Protein AF-A0A534XVH3-F1 (afdb_monomer_lite)

pLDDT: mean 83.07, std 16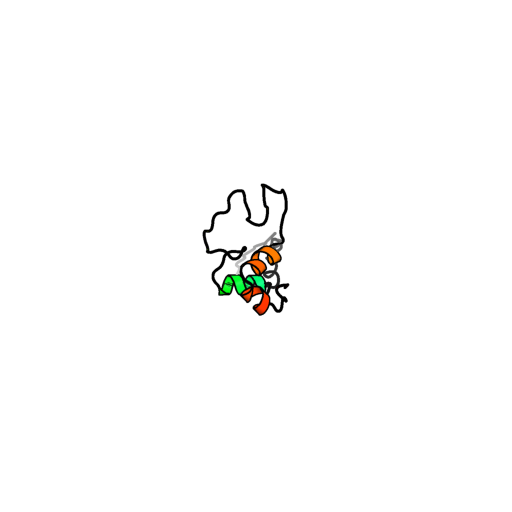.98, range [42.97, 97.94]

Radius of gyration: 25.29 Å; chains: 1; bounding box: 70×67×37 Å

Foldseek 3Di:
DDDDDDDDDDDDPDPPPPPPPDPDPQALLNVVCVVVCHDLQRHHPPDDDPPPDPQADPVVRDGDDSCLSNCVVCVVSCVSRVHPSDD

Secondary structure (DSSP, 8-state):
-------------------PPPP----HHHHHHHHTT--TTSSPTT---TTS-TTEETTTTEE--HHHHHHHH-HHHHHHTT-----

Structure (mmCIF, N/CA/C/O backbone):
data_AF-A0A534XVH3-F1
#
_entry.id   AF-A0A534XVH3-F1
#
loop_
_atom_site.group_PDB
_atom_site.id
_atom_site.type_symbol
_atom_site.label_atom_id
_atom_site.label_alt_id
_atom_site.label_comp_id
_atom_site.label_asym_id
_atom_site.label_entity_id
_atom_site.label_seq_id
_atom_site.pdbx_PDB_ins_code
_atom_site.Cartn_x
_atom_site.Cartn_y
_atom_site.Cartn_z
_atom_site.occupancy
_atom_site.B_iso_or_equiv
_atom_site.auth_seq_id
_atom_site.auth_comp_id
_atom_site.auth_asym_id
_atom_site.auth_atom_id
_atom_site.pdbx_PDB_model_num
ATOM 1 N N . MET A 1 1 ? 56.088 46.419 -21.346 1.00 42.97 1 MET A N 1
ATOM 2 C CA . MET A 1 1 ? 55.084 47.501 -21.337 1.00 42.97 1 MET A CA 1
ATOM 3 C C . MET A 1 1 ? 53.787 46.931 -20.781 1.00 42.97 1 MET A C 1
ATOM 5 O O . MET A 1 1 ? 53.223 46.011 -21.350 1.00 42.97 1 MET A O 1
ATOM 9 N N . THR A 1 2 ? 53.477 47.407 -19.580 1.00 53.38 2 THR A N 1
ATOM 10 C CA . THR A 1 2 ? 52.305 47.265 -18.698 1.00 53.38 2 THR A CA 1
ATOM 11 C C . THR A 1 2 ? 50.974 46.862 -19.330 1.00 53.38 2 THR A C 1
ATOM 13 O O . THR A 1 2 ? 50.545 47.551 -20.248 1.00 53.38 2 THR A O 1
ATOM 16 N N . ARG A 1 3 ? 50.253 45.914 -18.695 1.00 55.50 3 ARG A N 1
ATOM 17 C CA . ARG A 1 3 ? 48.840 46.077 -18.272 1.00 55.50 3 ARG A CA 1
ATOM 18 C C . ARG A 1 3 ? 48.495 45.200 -17.057 1.00 55.50 3 ARG A C 1
ATOM 20 O O . ARG A 1 3 ? 48.635 43.985 -17.091 1.00 55.50 3 ARG A O 1
ATOM 27 N N . TRP A 1 4 ? 48.053 45.874 -15.997 1.00 57.06 4 TRP A N 1
ATOM 28 C CA . TRP A 1 4 ? 47.401 45.344 -14.802 1.00 57.06 4 TRP A CA 1
ATOM 29 C C . TRP A 1 4 ? 46.049 44.685 -15.110 1.00 57.06 4 TRP A C 1
ATOM 31 O O . TRP A 1 4 ? 45.312 45.187 -15.955 1.00 57.06 4 TRP A O 1
ATOM 41 N N . ALA A 1 5 ? 45.679 43.668 -14.327 1.00 60.44 5 ALA A N 1
ATOM 42 C CA . ALA A 1 5 ? 44.285 43.391 -13.978 1.00 60.44 5 ALA A CA 1
ATOM 43 C C . ALA A 1 5 ? 44.222 42.674 -12.619 1.00 60.44 5 ALA A C 1
ATOM 45 O O . ALA A 1 5 ? 44.486 41.482 -12.488 1.00 60.44 5 ALA A O 1
ATOM 46 N N . THR A 1 6 ? 43.916 43.465 -11.600 1.00 68.69 6 THR A N 1
ATOM 47 C CA . THR A 1 6 ? 43.429 43.092 -10.272 1.00 68.69 6 THR A CA 1
ATOM 48 C C . THR A 1 6 ? 42.155 42.256 -10.382 1.00 68.69 6 THR A C 1
ATOM 50 O O . THR A 1 6 ? 41.294 42.632 -11.167 1.00 68.69 6 THR A O 1
ATOM 53 N N . LEU A 1 7 ? 41.959 41.239 -9.534 1.00 61.03 7 LEU A N 1
ATOM 54 C CA . LEU A 1 7 ? 40.649 40.985 -8.912 1.00 61.03 7 LEU A CA 1
ATOM 55 C C . LEU A 1 7 ? 40.760 39.996 -7.742 1.00 61.03 7 LEU A C 1
ATOM 57 O O . LEU A 1 7 ? 41.050 38.815 -7.915 1.00 61.03 7 LEU A O 1
ATOM 61 N N . LEU A 1 8 ? 40.504 40.523 -6.539 1.00 67.06 8 LEU A N 1
ATOM 62 C CA . LEU A 1 8 ? 40.045 39.762 -5.381 1.00 67.06 8 LEU A CA 1
ATOM 63 C C . LEU A 1 8 ? 38.750 39.026 -5.754 1.00 67.06 8 LEU A C 1
ATOM 65 O O . LEU A 1 8 ? 37.802 39.666 -6.204 1.00 67.06 8 LEU A O 1
ATOM 69 N N . ALA A 1 9 ? 38.665 37.734 -5.447 1.00 60.19 9 ALA A N 1
ATOM 70 C CA . ALA A 1 9 ? 37.390 37.052 -5.262 1.00 60.19 9 ALA A CA 1
ATOM 71 C C . ALA A 1 9 ? 37.281 36.633 -3.791 1.00 60.19 9 ALA A C 1
ATOM 73 O O . ALA A 1 9 ? 37.796 35.603 -3.361 1.00 60.19 9 ALA A O 1
ATOM 74 N N . LEU A 1 10 ? 36.655 37.519 -3.018 1.00 58.09 10 LEU A N 1
ATOM 75 C CA . LEU A 1 10 ? 36.083 37.240 -1.708 1.00 58.09 10 LEU A CA 1
ATOM 76 C C . LEU A 1 10 ? 34.910 36.250 -1.839 1.00 58.09 10 LEU A C 1
ATOM 78 O O . LEU A 1 10 ? 34.121 36.350 -2.771 1.00 58.09 10 LEU A O 1
ATOM 82 N N . LEU A 1 11 ? 34.764 35.410 -0.810 1.00 60.75 11 LEU A N 1
ATOM 83 C CA . LEU A 1 11 ? 33.497 34.887 -0.276 1.00 60.75 11 LEU A CA 1
ATOM 84 C C . LEU A 1 11 ? 32.591 34.095 -1.234 1.00 60.75 11 LEU A C 1
ATOM 86 O O . LEU A 1 11 ? 31.645 34.625 -1.805 1.00 60.75 11 LEU A O 1
ATOM 90 N N . ALA A 1 12 ? 32.754 32.775 -1.220 1.00 61.47 12 ALA A N 1
ATOM 91 C CA . ALA A 1 12 ? 31.616 31.861 -1.224 1.00 61.47 12 ALA A CA 1
ATOM 92 C C . ALA A 1 12 ? 32.055 30.549 -0.566 1.00 61.47 12 ALA A C 1
ATOM 94 O O . ALA A 1 12 ? 32.668 29.698 -1.207 1.00 61.47 12 ALA A O 1
ATOM 95 N N . ALA A 1 13 ? 31.763 30.378 0.726 1.00 61.94 13 ALA A N 1
ATOM 96 C CA . ALA A 1 13 ? 31.639 29.024 1.247 1.00 61.94 13 ALA A CA 1
ATOM 97 C C . ALA A 1 13 ? 30.523 28.375 0.415 1.00 61.94 13 ALA A C 1
ATOM 99 O O . ALA A 1 13 ? 29.416 28.925 0.409 1.00 61.94 13 ALA A O 1
ATOM 100 N N . PRO A 1 14 ? 30.783 27.297 -0.349 1.00 59.69 14 PRO A N 1
ATOM 101 C CA . PRO A 1 14 ? 29.703 26.633 -1.051 1.00 59.69 14 PRO A CA 1
ATOM 102 C C . PRO A 1 14 ? 28.685 26.248 0.017 1.00 59.69 14 PRO A C 1
ATOM 104 O O . PRO A 1 14 ? 29.053 25.630 1.021 1.00 59.69 14 PRO A O 1
ATOM 107 N N . CYS A 1 15 ? 27.427 26.671 -0.157 1.00 58.72 15 CYS A N 1
ATOM 108 C CA . CYS A 1 15 ? 26.329 26.095 0.605 1.00 58.72 15 CYS A CA 1
ATOM 109 C C . CYS A 1 15 ? 26.541 24.589 0.550 1.00 58.72 15 CYS A C 1
ATOM 111 O O . CYS A 1 15 ? 26.631 24.021 -0.540 1.00 58.72 15 CYS A O 1
ATOM 113 N N . ARG A 1 16 ? 26.750 23.990 1.724 1.00 66.31 16 ARG A N 1
ATOM 114 C CA . ARG A 1 16 ? 26.931 22.558 1.902 1.00 66.31 16 ARG A CA 1
ATOM 115 C C . ARG A 1 16 ? 25.828 21.907 1.079 1.00 66.31 16 ARG A C 1
ATOM 117 O O . ARG A 1 16 ? 24.659 22.130 1.372 1.00 66.31 16 ARG A O 1
ATOM 124 N N . GLN A 1 17 ? 26.204 21.251 -0.020 1.00 64.19 17 GLN A N 1
ATOM 125 C CA . GLN A 1 17 ? 25.249 20.583 -0.890 1.00 64.19 17 GLN A CA 1
ATOM 126 C C . GLN A 1 17 ? 24.469 19.647 0.029 1.00 64.19 17 GLN A C 1
ATOM 128 O O . GLN A 1 17 ? 25.062 18.744 0.625 1.00 64.19 17 GLN A O 1
ATOM 133 N N . GLU A 1 18 ? 23.185 19.930 0.231 1.00 63.84 18 GLU A N 1
ATOM 134 C CA . GLU A 1 18 ? 22.294 19.032 0.943 1.00 63.84 18 GLU A CA 1
ATOM 135 C C . GLU A 1 18 ? 22.189 17.807 0.040 1.00 63.84 18 GLU A C 1
ATOM 137 O O . GLU A 1 18 ? 21.467 17.802 -0.957 1.00 63.84 18 GLU A O 1
ATOM 142 N N . ALA A 1 19 ? 23.057 16.826 0.287 1.00 64.25 19 ALA A N 1
ATOM 143 C CA . ALA A 1 19 ? 23.059 15.590 -0.459 1.00 64.25 19 ALA A CA 1
ATOM 144 C C . ALA A 1 19 ? 21.683 14.974 -0.243 1.00 64.25 19 ALA A C 1
ATOM 146 O O . ALA A 1 19 ? 21.335 14.614 0.882 1.00 64.25 19 ALA A O 1
ATOM 147 N N . THR A 1 20 ? 20.890 14.890 -1.311 1.00 64.88 20 THR A N 1
ATOM 148 C CA . THR A 1 20 ? 19.696 14.057 -1.308 1.00 64.88 20 THR A CA 1
ATOM 149 C C . THR A 1 20 ? 20.170 12.684 -0.848 1.00 64.88 20 THR A C 1
ATOM 151 O O . THR A 1 20 ? 21.078 12.139 -1.491 1.00 64.88 20 THR A O 1
ATOM 154 N N . PRO A 1 21 ? 19.678 12.155 0.289 1.00 61.25 21 PRO A N 1
ATOM 155 C CA . PRO A 1 21 ? 20.069 10.820 0.690 1.00 61.25 21 PRO A CA 1
ATOM 156 C C . PRO A 1 21 ? 19.794 9.910 -0.510 1.00 61.25 21 PRO A C 1
ATOM 158 O O . PRO A 1 21 ? 18.758 10.087 -1.167 1.00 61.25 21 PRO A O 1
ATOM 161 N N . PRO A 1 22 ? 20.726 9.003 -0.861 1.00 59.19 22 PRO A N 1
ATOM 162 C CA . PRO A 1 22 ? 20.454 8.026 -1.905 1.00 59.19 22 PRO A CA 1
ATOM 163 C C . PRO A 1 22 ? 19.094 7.397 -1.596 1.00 59.19 22 PRO A C 1
ATOM 165 O O . PRO A 1 22 ? 18.793 7.231 -0.405 1.00 59.19 22 PRO A O 1
ATOM 168 N N . PRO A 1 23 ? 18.257 7.115 -2.616 1.00 59.94 23 PRO A N 1
ATOM 169 C CA . PRO A 1 23 ? 16.942 6.537 -2.381 1.00 59.94 23 PRO A CA 1
ATOM 170 C C . PRO A 1 23 ? 17.135 5.387 -1.401 1.00 59.94 23 PRO A C 1
ATOM 172 O O . PRO A 1 23 ? 17.973 4.512 -1.647 1.00 59.94 23 PRO A O 1
ATOM 175 N N . ALA A 1 24 ? 16.477 5.485 -0.239 1.00 60.25 24 ALA A N 1
ATOM 176 C CA . ALA A 1 24 ? 16.548 4.458 0.788 1.00 60.25 24 ALA A CA 1
ATOM 177 C C . ALA A 1 24 ? 16.406 3.117 0.076 1.00 60.25 24 ALA A C 1
ATOM 179 O O . ALA A 1 24 ? 15.521 3.005 -0.774 1.00 60.25 24 ALA A O 1
ATOM 180 N N . ALA A 1 25 ? 17.334 2.185 0.330 1.00 61.88 25 ALA A N 1
ATOM 181 C CA . ALA A 1 25 ? 17.424 0.927 -0.405 1.00 61.88 25 ALA A CA 1
ATOM 182 C C . ALA A 1 25 ? 16.012 0.386 -0.660 1.00 61.88 25 ALA A C 1
ATOM 184 O O . ALA A 1 25 ? 15.286 0.095 0.291 1.00 61.88 25 ALA A O 1
ATOM 185 N N . GLU A 1 26 ? 15.598 0.378 -1.930 1.00 76.75 26 GLU A N 1
ATOM 186 C CA . GLU A 1 26 ? 14.197 0.171 -2.285 1.00 76.75 26 GLU A CA 1
ATOM 187 C C . GLU A 1 26 ? 13.744 -1.181 -1.725 1.00 76.75 26 GLU A C 1
ATOM 189 O O . GLU A 1 26 ? 14.436 -2.197 -1.888 1.00 76.75 26 GLU A O 1
ATOM 194 N N . SER A 1 27 ? 12.614 -1.212 -1.018 1.00 92.56 27 SER A N 1
ATOM 195 C CA . SER A 1 27 ? 12.132 -2.465 -0.441 1.00 92.56 27 SER A CA 1
ATOM 196 C C . SER A 1 27 ? 11.703 -3.426 -1.557 1.00 92.56 27 SER A C 1
ATOM 198 O O . SER A 1 27 ? 11.390 -3.016 -2.677 1.00 92.56 27 SER A O 1
ATOM 200 N N . CYS A 1 28 ? 11.681 -4.735 -1.281 1.00 95.56 28 CYS A N 1
ATOM 201 C CA . CYS A 1 28 ? 11.124 -5.683 -2.250 1.00 95.56 28 CYS A CA 1
ATOM 202 C C . CYS A 1 28 ? 9.671 -5.339 -2.608 1.00 95.56 28 CYS A C 1
ATOM 204 O O . CYS A 1 28 ? 9.299 -5.383 -3.779 1.00 95.56 28 CYS A O 1
ATOM 206 N N . LEU A 1 29 ? 8.885 -4.959 -1.600 1.00 95.94 29 LEU A N 1
ATOM 207 C CA . LEU A 1 29 ? 7.495 -4.557 -1.753 1.00 95.94 29 LEU A CA 1
ATOM 2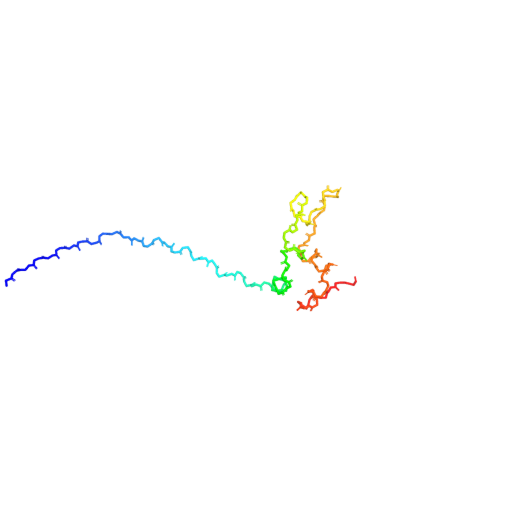08 C C . LEU A 1 29 ? 7.364 -3.388 -2.736 1.00 95.94 29 LEU A C 1
ATOM 210 O O . LEU A 1 29 ? 6.587 -3.479 -3.682 1.00 95.94 29 LEU A O 1
ATOM 214 N N . ASP A 1 30 ? 8.159 -2.332 -2.563 1.00 96.44 30 ASP A N 1
ATOM 215 C CA . ASP A 1 30 ? 8.064 -1.140 -3.412 1.00 96.44 30 ASP A CA 1
ATOM 216 C C . ASP A 1 30 ? 8.467 -1.442 -4.861 1.00 96.44 30 ASP A C 1
ATOM 218 O O . ASP A 1 30 ? 7.747 -1.047 -5.780 1.00 96.44 30 ASP A O 1
ATOM 222 N N . ARG A 1 31 ? 9.499 -2.276 -5.073 1.00 96.94 31 ARG A N 1
ATOM 223 C CA . ARG A 1 31 ? 9.847 -2.767 -6.418 1.00 96.94 31 ARG A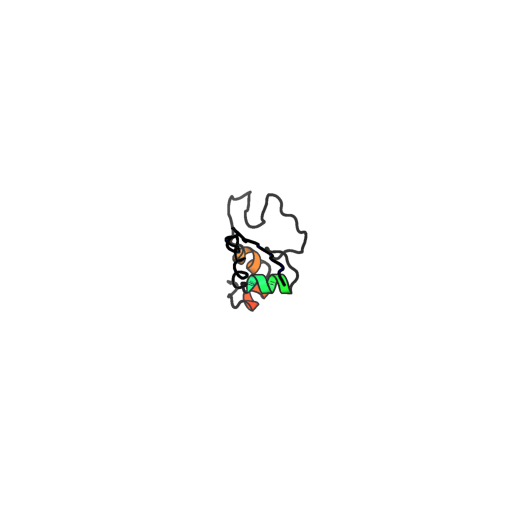 CA 1
ATOM 224 C C . ARG A 1 31 ? 8.698 -3.522 -7.079 1.00 96.94 31 ARG A C 1
ATOM 226 O O . ARG A 1 31 ? 8.458 -3.359 -8.272 1.00 96.94 31 ARG A O 1
ATOM 233 N N . GLN A 1 32 ? 8.000 -4.374 -6.328 1.00 97.75 32 GLN A N 1
ATOM 234 C CA . GLN A 1 32 ? 6.881 -5.156 -6.857 1.00 97.75 32 GLN A CA 1
ATOM 235 C C . GLN A 1 32 ? 5.671 -4.279 -7.191 1.00 97.75 32 GLN A C 1
ATOM 237 O O . GLN A 1 32 ? 5.042 -4.482 -8.230 1.00 97.75 32 GLN A O 1
ATOM 242 N N . LEU A 1 33 ? 5.361 -3.289 -6.350 1.00 97.75 33 LEU A N 1
ATOM 243 C CA . LEU A 1 33 ? 4.303 -2.313 -6.623 1.00 97.75 33 LEU A CA 1
ATOM 244 C C . LEU A 1 33 ? 4.618 -1.505 -7.884 1.00 97.75 33 LEU A C 1
ATOM 246 O O . LEU A 1 33 ? 3.775 -1.413 -8.778 1.00 97.75 33 LEU A O 1
ATOM 250 N N . ALA A 1 34 ? 5.849 -0.999 -7.994 1.00 97.12 34 ALA A N 1
ATOM 251 C CA . ALA A 1 34 ? 6.308 -0.246 -9.155 1.00 97.12 34 ALA A CA 1
ATOM 252 C C . ALA A 1 34 ? 6.264 -1.091 -10.438 1.00 97.12 34 ALA A C 1
ATOM 254 O O . ALA A 1 34 ? 5.714 -0.650 -11.447 1.00 97.12 34 ALA A O 1
ATOM 255 N N . ALA A 1 35 ? 6.757 -2.334 -10.392 1.00 97.19 35 ALA A N 1
ATOM 256 C CA . ALA A 1 35 ? 6.731 -3.256 -11.530 1.00 97.19 35 ALA A CA 1
ATOM 257 C C . ALA A 1 35 ? 5.307 -3.579 -12.016 1.00 97.19 35 ALA A C 1
ATOM 259 O O . ALA A 1 35 ? 5.107 -3.878 -13.193 1.00 97.19 35 ALA A O 1
ATOM 260 N N . LYS A 1 36 ? 4.314 -3.511 -11.122 1.00 97.25 36 LYS A N 1
ATOM 261 C CA . LYS A 1 36 ? 2.894 -3.738 -11.429 1.00 97.25 36 LYS A CA 1
ATOM 262 C C . LYS A 1 36 ? 2.130 -2.453 -11.766 1.00 97.25 36 LYS A C 1
ATOM 264 O O . LYS A 1 36 ? 0.949 -2.535 -12.090 1.00 97.25 36 LYS A O 1
ATOM 269 N N . GLY A 1 37 ? 2.771 -1.285 -11.692 1.00 97.62 37 GLY A N 1
ATOM 270 C CA . GLY A 1 37 ? 2.115 0.007 -11.903 1.00 97.62 37 GLY A CA 1
ATOM 271 C C . GLY A 1 37 ? 1.062 0.335 -10.840 1.00 97.62 37 GLY A C 1
ATOM 272 O O . GLY A 1 37 ? 0.078 1.007 -11.144 1.00 97.62 37 GLY A O 1
ATOM 273 N N . LEU A 1 38 ? 1.240 -0.168 -9.617 1.00 97.94 38 LEU A N 1
ATOM 274 C CA . LEU A 1 38 ? 0.337 0.058 -8.490 1.00 97.94 38 LEU A CA 1
ATOM 275 C C . LEU A 1 38 ? 0.783 1.271 -7.672 1.00 97.94 38 LEU A C 1
ATOM 277 O O . LEU A 1 38 ? 1.949 1.667 -7.676 1.00 97.94 38 LEU A O 1
ATOM 281 N N . ASN A 1 39 ? -0.161 1.859 -6.946 1.00 97.12 39 ASN A N 1
ATOM 282 C CA . ASN A 1 39 ? 0.123 2.936 -6.010 1.00 97.12 39 ASN A CA 1
ATOM 283 C C . ASN A 1 39 ? 0.796 2.396 -4.719 1.00 97.12 39 ASN A C 1
ATOM 285 O O . ASN A 1 39 ? 0.909 1.179 -4.540 1.00 97.12 39 ASN A O 1
ATOM 289 N N . PRO A 1 40 ? 1.215 3.269 -3.780 1.00 96.31 40 PRO A N 1
ATOM 290 C CA . PRO A 1 40 ? 1.926 2.858 -2.561 1.00 96.31 40 PRO A CA 1
ATOM 291 C C . PRO A 1 40 ? 1.187 1.870 -1.641 1.00 96.31 40 PRO A C 1
ATOM 293 O O . PRO A 1 40 ? 1.814 1.297 -0.747 1.00 96.31 40 PRO A O 1
ATOM 296 N N . PHE A 1 41 ? -0.119 1.683 -1.842 1.00 97.06 41 PHE A N 1
ATOM 297 C CA . PHE A 1 41 ? -1.007 0.812 -1.072 1.00 97.06 41 PHE A CA 1
ATOM 298 C C . PHE A 1 41 ? -1.521 -0.399 -1.872 1.00 97.06 41 PHE A C 1
ATOM 300 O O . PHE A 1 41 ? -2.359 -1.145 -1.366 1.00 97.06 41 PHE A O 1
ATOM 307 N N . GLY A 1 42 ? -1.014 -0.626 -3.090 1.00 96.88 42 GLY A N 1
ATOM 308 C CA . GLY A 1 42 ? -1.390 -1.771 -3.929 1.00 96.88 42 GLY A CA 1
ATOM 309 C C . GLY A 1 42 ? -2.597 -1.546 -4.840 1.00 96.88 42 GLY A C 1
ATOM 310 O O . GLY A 1 42 ? -2.904 -2.405 -5.655 1.00 96.88 42 GLY A O 1
ATOM 311 N N . ASP A 1 43 ? -3.255 -0.391 -4.778 1.00 97.56 43 ASP A N 1
ATOM 312 C CA . ASP A 1 43 ? -4.420 -0.111 -5.625 1.00 97.56 43 ASP A CA 1
ATOM 313 C C . ASP A 1 43 ? -4.013 0.576 -6.947 1.00 97.56 43 ASP A C 1
ATOM 315 O O . ASP A 1 43 ? -2.879 1.058 -7.079 1.00 97.56 43 ASP A O 1
ATOM 319 N N . PRO A 1 44 ? -4.906 0.661 -7.954 1.00 97.88 44 PRO A N 1
ATOM 320 C CA . PRO A 1 44 ? -4.616 1.375 -9.192 1.00 97.88 44 PRO A CA 1
ATOM 321 C C . PRO A 1 44 ? -4.190 2.838 -8.959 1.00 97.88 44 PRO A C 1
ATOM 323 O O . PRO A 1 44 ? -4.613 3.476 -7.979 1.00 97.88 44 PRO A O 1
ATOM 326 N N . PRO A 1 45 ? -3.385 3.419 -9.866 1.00 97.12 45 PRO A N 1
ATOM 327 C CA . PRO A 1 45 ? -3.065 4.840 -9.831 1.00 97.12 45 PRO A CA 1
ATOM 328 C C . PRO A 1 45 ? -4.334 5.701 -9.843 1.00 97.12 45 PRO A C 1
ATOM 330 O O . PRO A 1 45 ? -5.294 5.399 -10.547 1.00 97.12 45 PRO A O 1
ATOM 333 N N . GLY A 1 46 ? -4.341 6.783 -9.062 1.00 95.19 46 GLY A N 1
ATOM 334 C CA . GLY A 1 46 ? -5.490 7.692 -8.963 1.00 95.19 46 GLY A CA 1
ATOM 335 C C . GLY A 1 46 ? -6.615 7.228 -8.030 1.00 95.19 46 GLY A C 1
ATOM 336 O O . GLY A 1 46 ? -7.605 7.943 -7.894 1.00 95.19 46 GLY A O 1
ATOM 337 N N . THR A 1 47 ? -6.471 6.079 -7.360 1.00 96.19 47 THR A N 1
ATOM 338 C CA . THR A 1 47 ? -7.409 5.655 -6.307 1.00 96.19 47 THR A CA 1
ATOM 339 C C . THR A 1 47 ? -7.482 6.712 -5.202 1.00 96.19 47 THR A C 1
ATOM 341 O O . THR A 1 47 ? -6.459 7.105 -4.641 1.00 96.19 47 THR A O 1
ATOM 344 N N . MET A 1 48 ? -8.698 7.171 -4.898 1.00 94.75 48 MET A N 1
ATOM 345 C CA . MET A 1 48 ? -8.976 8.082 -3.787 1.00 94.75 48 MET A CA 1
ATOM 346 C C . MET A 1 48 ? -9.395 7.290 -2.551 1.00 94.75 48 MET A C 1
ATOM 348 O O . MET A 1 48 ? -10.220 6.383 -2.647 1.00 94.75 48 MET A O 1
ATOM 352 N N . TYR A 1 49 ? -8.885 7.679 -1.384 1.00 92.12 49 TYR A N 1
ATOM 353 C CA . TYR A 1 49 ? -9.278 7.102 -0.101 1.00 92.12 49 TYR A CA 1
ATOM 354 C C . TYR A 1 49 ? -10.059 8.133 0.706 1.00 92.12 49 TYR A C 1
ATOM 356 O O . TYR A 1 49 ? -9.600 9.259 0.912 1.00 92.12 49 TYR A O 1
ATOM 364 N N . ALA A 1 50 ? -11.247 7.753 1.169 1.00 88.25 50 ALA A N 1
ATOM 365 C CA . ALA A 1 50 ? -11.999 8.572 2.108 1.00 88.25 50 ALA A CA 1
ATOM 366 C C . ALA A 1 50 ? -11.238 8.625 3.443 1.00 88.25 50 ALA A C 1
ATOM 368 O O . ALA A 1 50 ? -10.825 7.586 3.946 1.00 88.25 50 ALA A O 1
ATOM 369 N N . GLY A 1 51 ? -11.017 9.822 3.989 1.00 85.31 51 GLY A N 1
ATOM 370 C CA . GLY A 1 51 ? -10.398 9.974 5.314 1.00 85.31 51 GLY A CA 1
ATOM 371 C C . GLY A 1 51 ? -8.866 9.849 5.367 1.00 85.31 51 GLY A C 1
ATOM 372 O O . GLY A 1 51 ? -8.294 9.891 6.450 1.00 85.31 51 GLY A O 1
ATOM 373 N N . GLY A 1 52 ? -8.164 9.756 4.229 1.00 87.56 52 GLY A N 1
ATOM 374 C CA . GLY A 1 52 ? -6.695 9.827 4.186 1.00 87.56 52 GLY A CA 1
ATOM 375 C C . GLY A 1 52 ? -6.031 8.602 3.567 1.00 87.56 52 GLY A C 1
ATOM 376 O O . GLY A 1 52 ? -5.870 8.549 2.352 1.00 87.56 52 GLY A O 1
ATOM 377 N N . THR A 1 53 ? -5.584 7.647 4.387 1.00 92.00 53 THR A N 1
ATOM 378 C CA . THR A 1 53 ? -4.975 6.391 3.902 1.00 92.00 53 THR A CA 1
ATOM 379 C C . THR A 1 53 ? -5.897 5.221 4.209 1.00 92.00 53 THR A C 1
ATOM 381 O O . THR A 1 53 ? -6.599 5.265 5.218 1.00 92.00 53 THR A O 1
ATOM 384 N N . PRO A 1 54 ? -5.858 4.135 3.425 1.00 95.25 54 PRO A N 1
ATOM 385 C CA . PRO A 1 54 ? -6.729 2.994 3.674 1.00 95.25 54 PRO A CA 1
ATOM 386 C C . PRO A 1 54 ? -6.243 2.099 4.830 1.00 95.25 54 PRO A C 1
ATOM 388 O O . PRO A 1 54 ? -6.795 1.028 5.061 1.00 95.25 54 PRO A O 1
ATOM 391 N N . LEU A 1 55 ? -5.185 2.512 5.536 1.00 96.25 55 LEU A N 1
ATOM 392 C CA . LEU A 1 55 ? -4.576 1.755 6.628 1.00 96.25 55 LEU A CA 1
ATOM 393 C C . LEU A 1 55 ? -5.295 1.943 7.967 1.00 96.25 55 LEU A C 1
ATOM 395 O O . LEU A 1 55 ? -4.969 1.230 8.911 1.00 96.25 55 LEU A O 1
ATOM 399 N N . PHE A 1 56 ? -6.228 2.892 8.058 1.00 95.19 56 PHE A N 1
ATOM 400 C CA . PHE A 1 56 ? -6.983 3.199 9.268 1.00 95.19 56 PHE A CA 1
ATOM 401 C C . PHE A 1 56 ? -8.474 2.947 9.046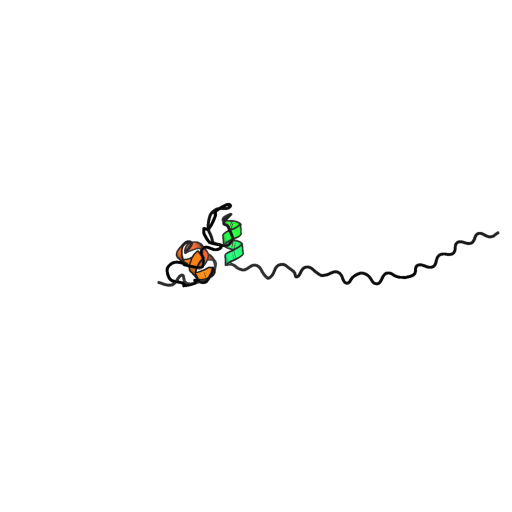 1.00 95.19 56 PHE A C 1
ATOM 403 O O . PHE A 1 56 ? -9.067 3.482 8.110 1.00 95.19 56 PHE A O 1
ATOM 410 N N . ASP A 1 57 ? -9.081 2.148 9.919 1.00 91.38 57 ASP A N 1
ATOM 411 C CA . ASP A 1 57 ? -10.524 1.938 9.950 1.00 91.38 57 ASP A CA 1
ATOM 412 C C . ASP A 1 57 ? -11.160 2.893 10.966 1.00 91.38 57 ASP A C 1
ATOM 414 O O . ASP A 1 57 ? -11.108 2.672 12.175 1.00 91.38 57 ASP A O 1
ATOM 418 N N . GLU A 1 58 ? -11.803 3.950 10.470 1.00 90.81 58 GLU A N 1
ATOM 419 C CA . GLU A 1 58 ? -12.470 4.964 11.297 1.00 90.81 58 GLU A CA 1
ATOM 420 C C . GLU A 1 58 ? -13.647 4.411 12.119 1.00 90.81 58 GLU A C 1
ATOM 422 O O . GLU A 1 58 ? -14.007 4.996 13.141 1.00 90.81 58 GLU A O 1
ATOM 427 N N . LYS A 1 59 ? -14.256 3.288 11.707 1.00 90.69 59 LYS A N 1
ATOM 428 C CA . LYS A 1 59 ? -15.379 2.684 12.442 1.00 90.69 59 LYS A CA 1
ATOM 429 C C . LYS A 1 59 ? -14.905 1.966 13.698 1.00 90.69 59 LYS A C 1
ATOM 431 O O . LYS A 1 59 ? -15.625 1.947 14.694 1.00 90.69 59 LYS A O 1
ATOM 436 N N . THR A 1 60 ? -13.731 1.342 13.632 1.00 93.19 60 THR A N 1
ATOM 437 C CA . THR A 1 60 ? -13.172 0.532 14.725 1.00 93.19 60 THR A CA 1
ATOM 438 C C . THR A 1 60 ? -12.031 1.230 15.465 1.00 93.19 60 THR A C 1
ATOM 440 O O . THR A 1 60 ? -11.696 0.830 16.579 1.00 93.19 60 THR A O 1
ATOM 443 N N . GLY A 1 61 ? -11.442 2.273 14.877 1.00 94.00 61 GLY A N 1
ATOM 444 C CA . GLY A 1 61 ? -10.264 2.970 15.391 1.00 94.00 61 GLY A CA 1
ATOM 445 C C . GLY A 1 61 ? -8.963 2.172 15.255 1.00 94.00 61 GLY A C 1
ATOM 446 O O . GLY A 1 61 ? -7.981 2.504 15.919 1.00 94.00 61 GLY A O 1
ATOM 447 N N . GLN A 1 62 ? -8.946 1.105 14.451 1.00 95.38 62 GLN A N 1
ATOM 448 C CA . GLN A 1 62 ? -7.781 0.233 14.288 1.00 95.38 62 GLN A CA 1
ATOM 449 C C . GLN A 1 62 ? -6.944 0.622 13.067 1.00 95.38 62 GLN A C 1
ATOM 451 O O . GLN A 1 62 ? -7.479 1.022 12.034 1.00 95.38 62 GLN A O 1
ATOM 456 N N . SER A 1 63 ? -5.625 0.443 13.176 1.00 95.12 63 SER A N 1
ATOM 457 C CA . SER A 1 63 ? -4.687 0.593 12.061 1.00 95.12 63 SER A CA 1
ATOM 458 C C . SER A 1 63 ? -4.036 -0.739 11.714 1.00 95.12 63 SER A C 1
ATOM 460 O O . SER A 1 63 ? -3.684 -1.510 12.608 1.00 95.12 63 SER A O 1
ATOM 462 N N . VAL A 1 64 ? -3.799 -0.973 10.427 1.00 95.50 64 VAL A N 1
ATOM 463 C CA . VAL A 1 64 ? -2.989 -2.092 9.926 1.00 95.50 64 VAL A CA 1
ATOM 464 C C . VAL A 1 64 ? -1.677 -1.583 9.343 1.00 95.50 64 VAL A C 1
ATOM 466 O O . VAL A 1 64 ? -1.586 -0.444 8.878 1.00 95.50 64 VAL A O 1
ATOM 469 N N . SER A 1 65 ? -0.640 -2.424 9.349 1.00 95.94 65 SER A N 1
ATOM 470 C CA . SER A 1 65 ? 0.601 -2.065 8.662 1.00 95.94 65 SER A CA 1
ATOM 471 C C . SER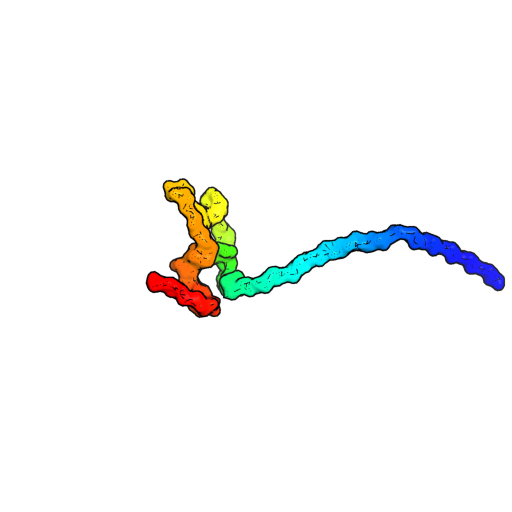 A 1 65 ? 0.386 -2.047 7.147 1.00 95.94 65 SER A C 1
ATOM 473 O O . SER A 1 65 ? -0.484 -2.740 6.609 1.00 95.94 65 SER A O 1
ATOM 475 N N . ARG A 1 66 ? 1.205 -1.268 6.435 1.00 95.81 66 ARG A N 1
ATOM 476 C CA . ARG A 1 66 ? 1.146 -1.191 4.971 1.00 95.81 66 ARG A CA 1
ATOM 477 C C . ARG A 1 66 ? 1.419 -2.552 4.330 1.00 95.81 66 ARG A C 1
ATOM 479 O O . ARG A 1 66 ? 0.745 -2.927 3.377 1.00 95.81 66 ARG A O 1
ATOM 486 N N . GLU A 1 67 ? 2.374 -3.299 4.873 1.00 95.69 67 GLU A N 1
ATOM 487 C CA . GLU A 1 67 ? 2.726 -4.646 4.427 1.00 95.69 67 GLU A CA 1
ATOM 488 C C . GLU A 1 67 ? 1.555 -5.606 4.619 1.00 95.69 67 GLU A C 1
ATOM 490 O O . GLU A 1 67 ? 1.160 -6.269 3.666 1.00 95.69 67 GLU A O 1
ATOM 495 N N . GLN A 1 68 ? 0.946 -5.641 5.810 1.00 95.25 68 GLN 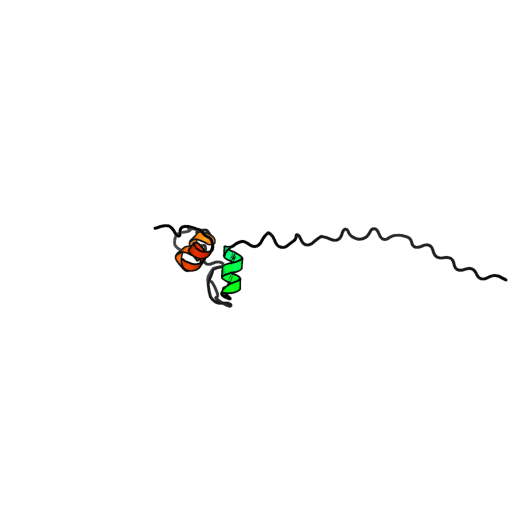A N 1
ATOM 496 C CA . GLN A 1 68 ? -0.221 -6.484 6.084 1.00 95.25 68 GLN A CA 1
ATOM 497 C C . GLN A 1 68 ? -1.384 -6.149 5.139 1.00 95.25 68 GLN A C 1
ATOM 499 O O . GLN A 1 68 ? -2.011 -7.038 4.555 1.00 95.25 68 GLN A O 1
ATOM 504 N N . PHE A 1 69 ? -1.649 -4.855 4.953 1.00 96.00 69 PHE A N 1
ATOM 505 C CA . PHE A 1 69 ? -2.694 -4.362 4.064 1.00 96.00 69 PHE A CA 1
ATOM 506 C C . PHE A 1 69 ? -2.461 -4.797 2.612 1.00 96.00 69 PHE A C 1
ATOM 508 O O . PHE A 1 69 ? -3.390 -5.259 1.957 1.00 96.00 69 PHE A O 1
ATOM 515 N N . ILE A 1 70 ? -1.226 -4.704 2.115 1.00 96.81 70 ILE A N 1
ATOM 516 C CA . ILE A 1 70 ? -0.906 -5.069 0.732 1.00 96.81 70 ILE A CA 1
ATOM 517 C C . ILE A 1 70 ? -0.841 -6.582 0.557 1.00 96.81 70 ILE A C 1
ATOM 519 O O . ILE A 1 70 ? -1.443 -7.098 -0.376 1.00 96.81 70 ILE A O 1
ATOM 523 N N . PHE A 1 71 ? -0.158 -7.315 1.435 1.00 95.75 71 PHE A N 1
ATOM 524 C CA . PHE A 1 71 ? 0.009 -8.764 1.301 1.00 95.75 71 PHE A CA 1
ATOM 525 C C . PHE A 1 71 ? -1.310 -9.529 1.412 1.00 95.75 71 PHE A C 1
ATOM 527 O O . PHE A 1 71 ? -1.462 -10.551 0.748 1.00 95.75 71 PHE A O 1
ATOM 534 N N . SER A 1 72 ? -2.284 -9.015 2.171 1.00 95.00 72 SER A N 1
ATOM 535 C CA . SER A 1 72 ? -3.629 -9.606 2.224 1.00 95.00 72 SER A CA 1
ATOM 536 C C . SER A 1 72 ? -4.404 -9.486 0.903 1.00 95.00 72 SER A C 1
ATOM 538 O O . SER A 1 72 ? -5.226 -10.350 0.607 1.00 95.00 72 SER A O 1
ATOM 540 N N . ARG A 1 73 ? -4.134 -8.461 0.079 1.00 95.69 73 ARG A N 1
ATOM 541 C CA . ARG A 1 73 ? -4.771 -8.270 -1.242 1.00 95.69 73 ARG A CA 1
ATOM 542 C C . ARG A 1 73 ? -3.920 -8.725 -2.424 1.00 95.69 73 ARG A C 1
ATOM 544 O O . ARG A 1 73 ? -4.465 -9.077 -3.465 1.00 95.69 73 ARG A O 1
ATOM 551 N N . HIS A 1 74 ? -2.605 -8.740 -2.247 1.00 96.19 74 HIS A N 1
ATOM 552 C CA . HIS A 1 74 ? -1.608 -9.112 -3.245 1.00 96.19 74 HIS A CA 1
ATOM 553 C C . HIS A 1 74 ? -0.705 -10.229 -2.710 1.00 96.19 74 HIS A C 1
ATOM 555 O O . HIS A 1 74 ? 0.498 -10.019 -2.490 1.00 96.19 74 HIS A O 1
ATOM 561 N N . PRO A 1 75 ? -1.244 -11.441 -2.485 1.00 96.06 75 PRO A N 1
ATOM 562 C CA . PRO A 1 75 ? -0.456 -12.554 -1.963 1.00 96.06 75 PRO A CA 1
ATOM 563 C C . PRO A 1 75 ? 0.679 -12.965 -2.919 1.00 96.06 75 PRO A C 1
ATOM 565 O O . PRO A 1 75 ? 1.662 -13.576 -2.503 1.00 96.06 75 PRO A O 1
ATOM 568 N N . GLU A 1 76 ? 0.596 -12.618 -4.206 1.00 96.19 76 GLU A N 1
ATOM 569 C CA . GLU A 1 76 ? 1.690 -12.796 -5.160 1.00 96.19 76 GLU A CA 1
ATOM 570 C C . GLU A 1 76 ? 2.887 -11.879 -4.896 1.00 96.19 76 GLU A C 1
ATOM 572 O O . GLU A 1 76 ? 4.018 -12.291 -5.150 1.00 96.19 76 GLU A O 1
ATOM 577 N N . ILE A 1 77 ? 2.664 -10.674 -4.363 1.00 96.12 77 ILE A N 1
ATOM 578 C CA . ILE A 1 77 ? 3.747 -9.763 -3.974 1.00 96.12 77 ILE A CA 1
ATOM 579 C C . ILE A 1 77 ? 4.460 -10.308 -2.734 1.00 96.12 77 ILE A C 1
ATOM 581 O O . ILE A 1 77 ? 5.688 -10.321 -2.699 1.00 96.12 77 ILE A O 1
ATOM 585 N N . ALA A 1 78 ? 3.706 -10.824 -1.758 1.00 94.88 78 ALA A N 1
ATOM 586 C CA . ALA A 1 78 ? 4.273 -11.467 -0.573 1.00 94.88 78 ALA A CA 1
ATOM 587 C C . ALA A 1 78 ? 5.202 -12.631 -0.958 1.00 94.88 78 ALA A C 1
ATOM 589 O O . ALA A 1 78 ? 6.379 -12.632 -0.590 1.00 94.88 78 ALA A O 1
ATOM 590 N N . ARG A 1 79 ? 4.714 -13.546 -1.813 1.00 95.44 79 ARG A N 1
ATOM 591 C CA . ARG A 1 79 ? 5.512 -14.666 -2.343 1.00 95.44 79 ARG A CA 1
ATOM 592 C C . ARG A 1 79 ? 6.758 -14.194 -3.091 1.00 95.44 79 ARG A C 1
ATOM 594 O O . ARG A 1 79 ? 7.831 -14.754 -2.891 1.00 95.44 79 ARG A O 1
ATOM 601 N N . ALA A 1 80 ? 6.640 -13.160 -3.927 1.00 95.69 80 ALA A N 1
ATOM 602 C CA . ALA A 1 80 ? 7.781 -12.605 -4.658 1.00 95.69 80 ALA A CA 1
ATOM 603 C C . ALA A 1 80 ? 8.845 -11.990 -3.732 1.00 95.69 80 ALA A C 1
ATOM 605 O O . ALA A 1 80 ? 10.019 -11.938 -4.095 1.00 95.69 80 ALA A O 1
ATOM 606 N N . CYS A 1 81 ? 8.445 -11.555 -2.536 1.00 94.50 81 CYS A N 1
ATOM 607 C CA . CYS A 1 81 ? 9.340 -11.036 -1.510 1.00 94.50 81 CYS A CA 1
ATOM 608 C C . CYS A 1 81 ? 9.823 -12.079 -0.501 1.00 94.50 81 CYS A C 1
ATOM 610 O O . CYS A 1 81 ? 10.517 -11.707 0.443 1.00 94.50 81 CYS A O 1
ATOM 612 N N . GLY A 1 82 ? 9.487 -13.360 -0.689 1.00 93.12 82 GLY A N 1
ATOM 613 C CA . GLY A 1 82 ? 9.845 -14.421 0.255 1.00 93.12 82 GLY A CA 1
ATOM 614 C C . GLY A 1 82 ? 9.198 -14.242 1.628 1.00 93.12 82 GLY A C 1
ATOM 615 O O . GLY A 1 82 ? 9.697 -14.773 2.614 1.00 93.12 82 GLY A O 1
ATOM 616 N N . VAL A 1 83 ? 8.115 -13.464 1.699 1.00 88.06 83 VAL A N 1
ATOM 617 C CA . VAL A 1 83 ? 7.265 -13.399 2.880 1.00 88.06 83 VAL A CA 1
ATOM 618 C C . VAL A 1 83 ? 6.284 -14.545 2.739 1.00 88.06 83 VAL A C 1
ATOM 620 O O . VAL A 1 83 ? 5.517 -14.587 1.772 1.00 88.06 83 VAL A O 1
ATOM 623 N N . ASP A 1 84 ? 6.305 -15.469 3.693 1.00 71.00 84 ASP A N 1
ATOM 624 C CA . ASP A 1 84 ? 5.206 -16.406 3.858 1.00 71.00 84 ASP A CA 1
ATOM 625 C C . ASP A 1 84 ? 3.963 -15.555 4.132 1.00 71.00 84 ASP A C 1
ATOM 627 O O . ASP A 1 84 ? 3.789 -15.013 5.226 1.00 71.00 84 ASP A O 1
ATOM 631 N N . ALA A 1 85 ? 3.139 -15.337 3.102 1.00 57.91 85 ALA A N 1
ATOM 632 C CA . ALA A 1 85 ? 1.795 -14.825 3.300 1.00 57.91 85 ALA A CA 1
ATOM 633 C C . ALA A 1 85 ? 1.156 -15.814 4.276 1.00 57.91 85 ALA A C 1
ATOM 635 O O . ALA A 1 85 ? 0.989 -16.979 3.919 1.00 57.91 85 ALA A O 1
ATOM 636 N N . GLY A 1 86 ? 0.963 -15.385 5.527 1.00 50.50 86 GLY A N 1
ATOM 637 C CA . GLY A 1 86 ? 0.456 -16.239 6.598 1.00 50.50 86 GLY A CA 1
ATOM 638 C C . GLY A 1 86 ? -0.821 -16.986 6.184 1.00 50.50 86 GLY A C 1
ATOM 639 O O . GLY A 1 86 ? -1.456 -16.589 5.206 1.00 50.50 86 GLY A O 1
ATOM 640 N N . PRO A 1 87 ? -1.157 -18.070 6.906 1.00 45.59 87 PRO A N 1
ATOM 641 C CA . PRO A 1 87 ? -2.115 -19.097 6.484 1.00 45.59 87 PRO A CA 1
ATOM 642 C C . PRO A 1 87 ? -3.485 -18.567 6.051 1.00 45.59 87 PRO A C 1
ATOM 644 O O . PRO A 1 87 ? -3.968 -17.583 6.659 1.00 45.59 87 PRO A O 1
#

Sequence (87 aa):
MTRWATLLALLAAPCRQEATPPPAAESCLDRQLAAKGLNPFGDPPGTMYAGGTPLFDEKTGQSVSREQFIFSRHPEIARACGVDAGP